Protein AF-A0A7S2C916-F1 (afdb_monomer_lite)

Structure (mmCIF, N/CA/C/O backbone):
data_AF-A0A7S2C916-F1
#
_entry.id   AF-A0A7S2C916-F1
#
loop_
_atom_site.group_PDB
_atom_site.id
_atom_site.type_symbol
_atom_site.label_atom_id
_atom_site.label_alt_id
_atom_site.label_comp_id
_atom_site.label_asym_id
_atom_site.label_entity_id
_atom_site.label_seq_id
_atom_site.pdbx_PDB_ins_code
_atom_site.Cartn_x
_atom_site.Cartn_y
_atom_site.Cartn_z
_atom_site.occupancy
_atom_site.B_iso_or_equiv
_atom_site.auth_seq_id
_atom_site.auth_comp_id
_atom_site.auth_asym_id
_atom_site.auth_atom_id
_atom_site.pdbx_PDB_model_num
ATOM 1 N N . GLY A 1 1 ? -10.818 -15.490 -14.902 1.00 60.31 1 GLY A N 1
ATOM 2 C CA . GLY A 1 1 ? -9.455 -15.082 -14.536 1.00 60.31 1 GLY A CA 1
ATOM 3 C C . GLY A 1 1 ? -8.472 -16.083 -15.086 1.00 60.31 1 GLY A C 1
ATOM 4 O O . GLY A 1 1 ? -8.081 -16.978 -14.358 1.00 60.31 1 GLY A O 1
ATOM 5 N N . ASN A 1 2 ? -8.116 -15.958 -16.362 1.00 69.56 2 ASN A N 1
ATOM 6 C CA . ASN A 1 2 ? -6.946 -16.644 -16.906 1.00 69.56 2 ASN A CA 1
ATOM 7 C C . ASN A 1 2 ? -5.792 -15.637 -16.820 1.00 69.56 2 ASN A C 1
ATOM 9 O O . ASN A 1 2 ? -6.047 -14.460 -17.064 1.00 69.56 2 ASN A O 1
ATOM 13 N N . TYR A 1 3 ? -4.573 -16.087 -16.507 1.00 83.81 3 TYR A N 1
ATOM 14 C CA . TYR A 1 3 ? -3.371 -15.237 -16.474 1.00 83.81 3 TYR A CA 1
ATOM 15 C C . TYR A 1 3 ? -3.239 -14.302 -15.252 1.00 83.81 3 TYR A C 1
ATOM 17 O O . TYR A 1 3 ? -2.886 -13.135 -15.386 1.00 83.81 3 TYR A O 1
ATOM 25 N N . TYR A 1 4 ? -3.531 -14.807 -14.047 1.00 90.06 4 TYR A N 1
ATOM 26 C CA . TYR A 1 4 ? -3.134 -14.100 -12.823 1.00 90.06 4 TYR A CA 1
ATOM 27 C C . TYR A 1 4 ? -1.605 -14.035 -12.727 1.00 90.06 4 TYR A C 1
ATOM 29 O O . TYR A 1 4 ? -0.924 -15.019 -13.024 1.00 90.06 4 TYR A O 1
ATOM 37 N N . CYS A 1 5 ? -1.103 -12.882 -12.311 1.00 92.62 5 CYS A N 1
ATOM 38 C CA . CYS A 1 5 ? 0.299 -12.612 -12.054 1.00 92.62 5 CYS A CA 1
ATOM 39 C C . CYS A 1 5 ? 0.392 -11.720 -10.813 1.00 92.62 5 CYS A C 1
ATOM 41 O O . CYS A 1 5 ? -0.544 -10.973 -10.518 1.00 92.62 5 CYS A O 1
ATOM 43 N N . ASP A 1 6 ? 1.517 -11.796 -10.114 1.00 94.81 6 ASP A N 1
ATOM 44 C CA . ASP A 1 6 ? 1.854 -10.914 -8.998 1.00 94.81 6 ASP A CA 1
ATOM 45 C C . ASP A 1 6 ? 3.382 -10.795 -8.860 1.00 94.81 6 ASP A C 1
ATOM 47 O O . ASP A 1 6 ? 4.148 -11.417 -9.614 1.00 94.81 6 ASP A O 1
ATOM 51 N N . ALA A 1 7 ? 3.855 -10.012 -7.892 1.00 96.31 7 ALA A N 1
ATOM 52 C CA . ALA A 1 7 ? 5.279 -9.837 -7.639 1.00 96.31 7 ALA A CA 1
ATOM 53 C C . ALA A 1 7 ? 5.885 -10.928 -6.749 1.00 96.31 7 ALA A C 1
ATOM 55 O O . ALA A 1 7 ? 7.050 -10.818 -6.353 1.00 96.31 7 ALA A O 1
ATOM 56 N N . ASN A 1 8 ? 5.145 -12.007 -6.475 1.00 93.31 8 ASN A N 1
ATOM 57 C CA . ASN A 1 8 ? 5.599 -13.223 -5.801 1.00 93.31 8 ASN A CA 1
ATOM 58 C C . ASN A 1 8 ? 5.626 -14.461 -6.717 1.00 93.31 8 ASN A C 1
ATOM 60 O O . ASN A 1 8 ? 6.187 -15.497 -6.326 1.00 93.31 8 ASN A O 1
ATOM 64 N N . ARG A 1 9 ? 5.139 -14.313 -7.956 1.00 92.25 9 ARG A N 1
ATOM 65 C CA . ARG A 1 9 ? 4.939 -15.342 -8.978 1.00 92.25 9 ARG A CA 1
ATOM 66 C C . ARG A 1 9 ? 3.892 -16.388 -8.597 1.00 92.25 9 ARG A C 1
ATOM 68 O O . ARG A 1 9 ? 4.007 -17.554 -9.003 1.00 92.25 9 ARG A O 1
ATOM 75 N N . VAL A 1 10 ? 2.888 -16.029 -7.800 1.00 87.44 10 VAL A N 1
ATOM 76 C CA . VAL A 1 10 ? 1.766 -16.939 -7.549 1.00 87.44 10 VAL A CA 1
ATOM 77 C C . VAL A 1 10 ? 0.984 -17.091 -8.856 1.00 87.44 10 VAL A C 1
ATOM 79 O O . VAL A 1 10 ? 0.721 -16.133 -9.570 1.00 87.44 10 VAL A O 1
ATOM 82 N N . GLY A 1 11 ? 0.682 -18.332 -9.238 1.00 83.44 11 GLY A N 1
ATOM 83 C CA . GLY A 1 11 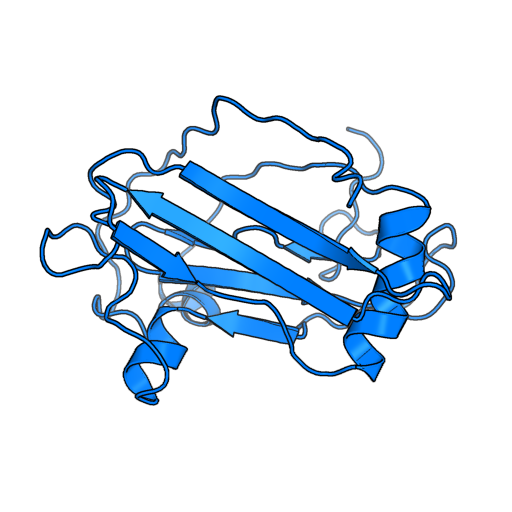? 0.072 -18.627 -10.541 1.00 83.44 11 GLY A CA 1
ATOM 84 C C . GLY A 1 11 ? 1.058 -18.756 -11.712 1.00 83.44 11 GLY A C 1
ATOM 85 O O . GLY A 1 11 ? 0.641 -19.175 -12.787 1.00 83.44 11 GLY A O 1
ATOM 86 N N . GLY A 1 12 ? 2.358 -18.511 -11.497 1.00 87.62 12 GLY A N 1
ATOM 87 C CA . GLY A 1 12 ? 3.432 -18.821 -12.454 1.00 87.62 12 GLY A CA 1
ATOM 88 C C . GLY A 1 12 ? 3.967 -17.635 -13.261 1.00 87.62 12 GLY A C 1
ATOM 89 O O . GLY A 1 12 ? 5.069 -17.743 -13.811 1.00 87.62 12 GLY A O 1
ATOM 90 N N . GLU A 1 13 ? 3.265 -16.504 -13.242 1.00 90.88 13 GLU A N 1
ATOM 91 C CA . GLU A 1 13 ? 3.579 -15.295 -14.007 1.00 90.88 13 GLU A CA 1
ATOM 92 C C . GLU A 1 13 ? 3.981 -14.138 -13.083 1.00 90.88 13 GLU A C 1
ATOM 94 O O . GLU A 1 13 ? 3.450 -13.992 -11.983 1.00 90.88 13 GLU A O 1
ATOM 99 N N . TRP A 1 14 ? 4.921 -13.313 -13.540 1.00 93.31 14 TRP A N 1
ATOM 100 C CA . TRP A 1 14 ? 5.365 -12.109 -12.841 1.00 93.31 14 TRP A CA 1
ATOM 101 C C . TRP A 1 14 ? 4.709 -10.866 -13.428 1.00 93.31 14 TRP A C 1
ATOM 103 O O . TRP A 1 14 ? 4.649 -10.722 -14.651 1.00 93.31 14 TRP A O 1
ATOM 113 N N . CYS A 1 15 ? 4.325 -9.922 -12.576 1.00 94.56 15 CYS A N 1
ATOM 114 C CA . CYS A 1 15 ? 3.994 -8.569 -13.007 1.00 94.56 15 CYS A CA 1
ATOM 115 C C . CYS A 1 15 ? 4.138 -7.559 -11.871 1.00 94.56 15 CYS A C 1
ATOM 117 O O . CYS A 1 15 ? 4.265 -7.928 -10.704 1.00 94.56 15 CYS A O 1
ATOM 119 N N . TYR A 1 16 ? 4.152 -6.277 -12.243 1.00 96.75 16 TYR A N 1
ATOM 120 C CA . TYR A 1 16 ? 4.111 -5.177 -11.286 1.00 96.75 16 TYR A CA 1
ATOM 121 C C . TYR A 1 16 ? 2.865 -5.299 -10.411 1.00 96.75 16 TYR A C 1
ATOM 123 O O . TYR A 1 16 ? 1.773 -5.562 -10.913 1.00 96.75 16 TYR A O 1
ATOM 131 N N . GLU A 1 17 ? 3.022 -5.051 -9.117 1.00 97.25 17 GLU A N 1
ATOM 132 C CA . GLU A 1 17 ? 1.955 -5.218 -8.136 1.00 97.25 17 GLU A CA 1
ATOM 133 C C . GLU A 1 17 ? 1.887 -3.995 -7.221 1.00 97.25 17 GLU A C 1
ATOM 135 O O . GLU A 1 17 ? 2.897 -3.407 -6.824 1.00 97.25 17 GLU A O 1
ATOM 140 N N . MET A 1 18 ? 0.660 -3.566 -6.945 1.00 97.81 18 MET A N 1
ATOM 141 C CA . MET A 1 18 ? 0.373 -2.481 -6.024 1.00 97.81 18 MET A CA 1
ATOM 142 C C . MET A 1 18 ? -0.628 -2.994 -5.004 1.00 97.81 18 MET A C 1
ATOM 144 O O . MET A 1 18 ? -1.831 -3.052 -5.261 1.00 97.81 18 MET A O 1
ATOM 148 N N . ASP A 1 19 ? -0.116 -3.300 -3.826 1.00 97.88 19 ASP A N 1
ATOM 149 C CA . ASP A 1 19 ? -0.906 -3.739 -2.699 1.00 97.88 19 ASP A CA 1
ATOM 150 C C . ASP A 1 19 ? -1.500 -2.529 -2.002 1.00 97.88 19 ASP A C 1
ATOM 152 O O . ASP A 1 19 ? -0.914 -1.910 -1.106 1.00 97.88 19 ASP A O 1
ATOM 156 N N . SER A 1 20 ? -2.689 -2.144 -2.466 1.00 95.81 20 SER A N 1
ATOM 157 C CA . SER A 1 20 ? -3.412 -1.007 -1.909 1.00 95.81 20 SER A CA 1
ATOM 158 C C . SER A 1 20 ? -3.786 -1.219 -0.445 1.00 95.81 20 SER A C 1
ATOM 160 O O . SER A 1 20 ? -3.817 -0.248 0.305 1.00 95.81 20 SER A O 1
ATOM 162 N N . PHE A 1 21 ? -4.076 -2.458 -0.044 1.00 96.50 21 PHE A N 1
ATOM 163 C CA . PHE A 1 21 ? -4.385 -2.834 1.332 1.00 96.50 21 PHE A CA 1
ATOM 164 C C . PHE A 1 21 ? -4.062 -4.316 1.555 1.00 96.50 21 PHE A C 1
ATOM 166 O O . PHE A 1 21 ? -4.780 -5.189 1.072 1.00 96.50 21 PHE A O 1
ATOM 173 N N . GLU A 1 22 ? -3.032 -4.586 2.350 1.00 96.19 22 GLU A N 1
ATOM 174 C CA . GLU A 1 22 ? -2.790 -5.886 2.977 1.00 96.19 22 GLU A CA 1
ATOM 175 C C . GLU A 1 22 ? -3.023 -5.726 4.473 1.00 96.19 22 GLU A C 1
ATOM 177 O O . GLU A 1 22 ? -2.435 -4.848 5.103 1.00 96.19 22 GLU A O 1
ATOM 182 N N . GLY A 1 23 ? -3.899 -6.517 5.081 1.00 94.00 23 GLY A N 1
ATOM 183 C CA . GLY A 1 23 ? -4.211 -6.279 6.482 1.00 94.00 23 GLY A CA 1
ATOM 184 C C . GLY A 1 23 ? -5.190 -7.254 7.094 1.00 94.00 23 GLY A C 1
ATOM 185 O O . GLY A 1 23 ? -5.801 -8.082 6.423 1.00 94.00 23 GLY A O 1
ATOM 186 N N . ASN A 1 24 ? -5.343 -7.096 8.400 1.00 92.75 24 ASN A N 1
ATOM 187 C CA . ASN A 1 24 ? -6.327 -7.775 9.227 1.00 92.75 24 ASN A CA 1
ATOM 188 C C . ASN A 1 24 ? -6.887 -6.774 10.254 1.00 92.75 24 ASN A C 1
ATOM 190 O O . ASN A 1 24 ? -6.678 -5.564 10.145 1.00 92.75 24 ASN A O 1
ATOM 194 N N . GLU A 1 25 ? -7.602 -7.250 11.271 1.00 92.00 25 GLU A N 1
ATOM 195 C CA . GLU A 1 25 ? -8.189 -6.372 12.290 1.00 92.00 25 GLU A CA 1
ATOM 196 C C . GLU A 1 25 ? -7.152 -5.575 13.110 1.00 92.00 25 GLU A C 1
ATOM 198 O O . GLU A 1 25 ? -7.529 -4.621 13.791 1.00 92.00 25 GLU A O 1
ATOM 203 N N . HIS A 1 26 ? -5.863 -5.921 13.052 1.00 92.88 26 HIS A N 1
ATOM 204 C CA . HIS A 1 26 ? -4.799 -5.353 13.888 1.00 92.88 26 HIS A CA 1
ATOM 205 C C . HIS A 1 26 ? -3.751 -4.532 13.130 1.00 92.88 26 HIS A C 1
ATOM 207 O O . HIS A 1 26 ? -2.948 -3.838 13.762 1.00 92.88 26 HIS A O 1
ATOM 213 N N . VAL A 1 27 ? -3.714 -4.614 11.802 1.00 94.00 27 VAL A N 1
ATOM 214 C CA . VAL A 1 27 ? -2.696 -3.942 10.992 1.00 94.00 27 VAL A CA 1
ATOM 215 C C . VAL A 1 27 ? -3.203 -3.695 9.579 1.00 94.00 27 VAL A C 1
ATOM 217 O O . VAL A 1 27 ? -3.987 -4.475 9.042 1.00 94.00 27 VAL A O 1
ATOM 220 N N . MET A 1 28 ? -2.716 -2.618 8.971 1.00 95.69 28 MET A N 1
ATOM 221 C CA . MET A 1 28 ? -2.736 -2.455 7.525 1.00 95.69 28 MET A CA 1
ATOM 222 C C . MET A 1 28 ? -1.319 -2.181 7.026 1.00 95.69 28 MET A C 1
ATOM 224 O O . MET A 1 28 ? -0.515 -1.517 7.693 1.00 95.69 28 MET A O 1
ATOM 228 N N . GLN A 1 29 ? -1.045 -2.645 5.825 1.00 97.38 29 GLN A N 1
ATOM 229 C CA . GLN A 1 29 ? 0.170 -2.425 5.082 1.00 97.38 29 GLN A CA 1
ATOM 230 C C . GLN A 1 29 ? -0.192 -2.002 3.661 1.00 97.38 29 GLN A C 1
ATOM 232 O O . GLN A 1 29 ? -1.211 -2.410 3.102 1.00 97.38 29 GLN A O 1
ATOM 237 N N . VAL A 1 30 ? 0.635 -1.118 3.119 1.00 97.81 30 VAL A N 1
ATOM 238 C CA . VAL A 1 30 ? 0.589 -0.703 1.722 1.00 97.81 30 VAL A CA 1
ATOM 239 C C . VAL A 1 30 ? 1.945 -1.034 1.134 1.00 97.81 30 VAL A C 1
ATOM 241 O O . VAL A 1 30 ? 2.955 -0.570 1.677 1.00 97.81 30 VAL A O 1
ATOM 244 N N . THR A 1 31 ? 1.966 -1.779 0.034 1.00 98.38 31 THR A N 1
ATOM 245 C CA . THR A 1 31 ? 3.207 -2.247 -0.585 1.00 98.38 31 THR A CA 1
ATOM 246 C C . THR A 1 31 ? 3.203 -1.948 -2.075 1.00 98.38 31 THR A C 1
ATOM 248 O O . THR A 1 31 ? 2.223 -2.172 -2.774 1.00 98.38 31 THR A O 1
ATOM 251 N N . ALA A 1 32 ? 4.296 -1.377 -2.573 1.00 98.19 32 ALA A N 1
ATOM 252 C CA . ALA A 1 32 ? 4.533 -1.281 -4.007 1.00 98.19 32 ALA A CA 1
ATOM 253 C C . ALA A 1 32 ? 5.589 -2.312 -4.394 1.00 98.19 32 ALA A C 1
ATOM 255 O O . ALA A 1 32 ? 6.644 -2.357 -3.760 1.00 98.19 32 ALA A O 1
ATOM 256 N N . HIS A 1 33 ? 5.336 -3.072 -5.452 1.00 98.06 33 HIS A N 1
ATOM 257 C CA . HIS A 1 33 ? 6.247 -4.074 -5.979 1.00 98.06 33 HIS A CA 1
ATOM 258 C C . HIS A 1 33 ? 6.595 -3.776 -7.435 1.00 98.06 33 HIS A C 1
ATOM 260 O O . HIS A 1 33 ? 5.759 -3.857 -8.339 1.00 98.06 33 HIS A O 1
ATOM 266 N N . ARG A 1 34 ? 7.867 -3.451 -7.671 1.00 95.75 34 ARG A N 1
ATOM 267 C CA . ARG A 1 34 ? 8.392 -3.225 -9.021 1.00 95.75 34 ARG A CA 1
ATOM 268 C C . ARG A 1 34 ? 8.941 -4.505 -9.640 1.00 95.75 34 ARG A C 1
ATOM 270 O O . ARG A 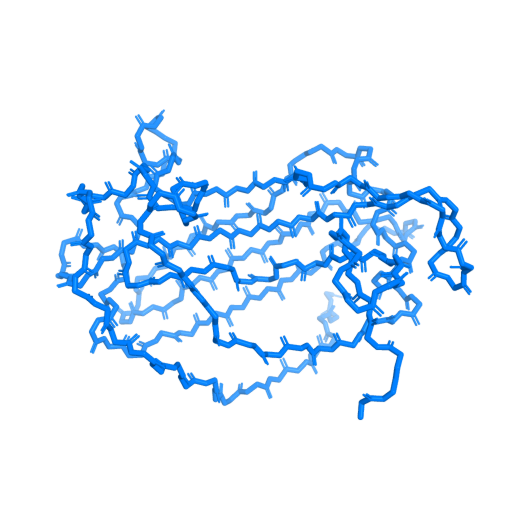1 34 ? 9.417 -5.391 -8.927 1.00 95.75 34 ARG A O 1
ATOM 277 N N . CYS A 1 35 ? 8.990 -4.540 -10.965 1.00 95.94 35 CYS A N 1
ATOM 278 C CA . CYS A 1 35 ? 9.615 -5.619 -11.723 1.00 95.94 35 CYS A CA 1
ATOM 279 C C . CYS A 1 35 ? 10.725 -5.125 -12.653 1.00 95.94 35 CYS A C 1
ATOM 281 O O . CYS A 1 35 ? 10.946 -3.925 -12.813 1.00 95.94 35 CYS A O 1
ATOM 283 N N . GLU A 1 36 ? 11.482 -6.074 -13.197 1.00 90.94 36 GLU A N 1
ATOM 284 C CA . GLU A 1 36 ? 12.442 -5.846 -14.273 1.00 90.94 36 GLU A CA 1
ATOM 285 C C . GLU A 1 36 ? 11.738 -5.972 -15.631 1.00 90.94 36 GLU A C 1
ATOM 287 O O . GLU A 1 36 ? 11.185 -7.030 -15.928 1.00 90.94 36 GLU A O 1
ATOM 292 N N . GLY A 1 37 ? 11.836 -4.936 -16.470 1.00 87.19 37 GLY A N 1
ATOM 293 C CA . GLY A 1 37 ? 11.218 -4.897 -17.802 1.00 87.19 37 GLY A CA 1
ATOM 294 C C . GLY A 1 37 ? 10.103 -3.857 -17.899 1.00 87.19 37 GLY A C 1
ATOM 295 O O . GLY A 1 37 ? 9.889 -3.081 -16.966 1.00 87.19 37 GLY A O 1
ATOM 296 N N . ALA A 1 38 ? 9.428 -3.800 -19.048 1.00 85.50 38 ALA A N 1
ATOM 297 C CA . ALA A 1 38 ? 8.216 -2.996 -19.183 1.00 85.50 38 ALA A CA 1
ATOM 298 C C . ALA A 1 38 ? 6.992 -3.737 -18.589 1.00 85.50 38 ALA A C 1
ATOM 300 O O . ALA A 1 38 ? 6.974 -4.970 -18.565 1.00 85.50 38 ALA A O 1
ATOM 301 N N . PRO A 1 39 ? 5.953 -3.030 -18.098 1.00 83.44 39 PRO A N 1
ATOM 302 C CA . PRO A 1 39 ? 4.794 -3.665 -17.458 1.00 83.44 39 PRO A CA 1
ATOM 303 C C . PRO A 1 39 ? 4.003 -4.637 -18.344 1.00 83.44 39 PRO A C 1
ATOM 305 O O . PRO A 1 39 ? 3.382 -5.557 -17.818 1.00 83.44 39 PRO A O 1
ATOM 308 N N . ASP A 1 40 ? 4.012 -4.429 -19.660 1.00 76.44 40 ASP A N 1
ATOM 309 C CA . ASP A 1 40 ? 3.318 -5.239 -20.667 1.00 76.44 40 ASP A CA 1
ATOM 310 C C . ASP A 1 40 ? 4.173 -6.391 -21.227 1.00 76.44 40 ASP A C 1
ATOM 312 O O . ASP A 1 40 ? 3.698 -7.189 -22.040 1.00 76.44 40 ASP A O 1
ATOM 316 N N . GLU A 1 41 ? 5.420 -6.516 -20.774 1.00 77.88 41 GLU A N 1
ATOM 317 C CA . GLU A 1 41 ? 6.316 -7.610 -21.126 1.00 77.88 41 GLU A CA 1
ATOM 318 C C . GLU A 1 41 ? 6.215 -8.765 -20.120 1.00 77.88 41 GLU A C 1
ATOM 320 O O . GLU A 1 41 ? 5.793 -8.614 -18.970 1.00 77.88 41 GLU A O 1
ATOM 325 N N . HIS A 1 42 ? 6.654 -9.956 -20.539 1.00 79.06 42 HIS A N 1
ATOM 326 C CA . HIS A 1 42 ? 6.854 -11.057 -19.602 1.00 79.06 42 HIS A CA 1
ATOM 327 C C . HIS A 1 42 ? 8.032 -10.717 -18.681 1.00 79.06 42 HIS A C 1
ATOM 329 O O . HIS A 1 42 ? 9.199 -10.909 -19.032 1.00 79.06 42 HIS A O 1
ATOM 335 N N . ASN A 1 43 ? 7.708 -10.190 -17.501 1.00 80.31 43 ASN A N 1
ATOM 336 C CA . ASN A 1 43 ? 8.687 -9.867 -16.477 1.00 80.31 43 ASN A CA 1
ATOM 337 C C . ASN A 1 43 ? 9.409 -11.151 -16.052 1.00 80.31 43 ASN A C 1
ATOM 339 O O . ASN A 1 43 ? 8.791 -12.180 -15.785 1.00 80.31 43 ASN A O 1
ATOM 343 N N . VAL A 1 44 ? 10.736 -11.104 -15.962 1.00 84.12 44 VAL A N 1
ATOM 344 C CA . VAL A 1 44 ? 11.531 -12.274 -15.543 1.00 84.12 44 VAL A CA 1
ATOM 345 C C . VAL A 1 44 ? 11.766 -12.304 -14.033 1.00 84.12 44 VAL A C 1
ATOM 347 O O . VAL A 1 44 ? 12.102 -13.354 -13.474 1.00 84.12 44 VAL A O 1
ATOM 350 N N . ARG A 1 45 ? 11.582 -11.157 -13.364 1.00 91.56 45 ARG A N 1
ATOM 351 C CA . ARG A 1 45 ? 11.819 -10.981 -11.933 1.00 91.56 45 ARG A CA 1
ATOM 352 C C . ARG A 1 45 ? 11.101 -9.751 -11.381 1.00 91.56 45 ARG A C 1
ATOM 354 O O . ARG A 1 45 ? 11.106 -8.695 -12.007 1.00 91.56 45 ARG A O 1
ATOM 361 N N . CYS A 1 46 ? 10.591 -9.881 -10.159 1.00 96.38 46 CYS A N 1
ATOM 362 C CA . CYS A 1 46 ? 10.038 -8.781 -9.376 1.00 96.38 46 CYS A CA 1
ATOM 363 C C . CYS A 1 46 ? 10.680 -8.676 -7.991 1.00 96.38 46 CYS A C 1
ATOM 365 O O . CYS A 1 46 ? 11.310 -9.617 -7.491 1.00 96.38 46 CYS A O 1
ATOM 367 N N . ASP A 1 47 ? 10.535 -7.505 -7.378 1.00 97.06 47 ASP A N 1
ATOM 368 C CA . ASP A 1 47 ? 10.875 -7.276 -5.983 1.00 97.06 47 ASP A CA 1
ATOM 369 C C . ASP A 1 47 ? 9.792 -7.862 -5.072 1.00 97.06 47 ASP A C 1
ATOM 371 O O . ASP A 1 47 ? 8.784 -7.224 -4.787 1.00 97.06 47 ASP A O 1
ATOM 375 N N . LYS A 1 48 ? 10.037 -9.083 -4.595 1.00 95.81 48 LYS A N 1
ATOM 376 C CA . LYS A 1 48 ? 9.122 -9.815 -3.710 1.00 95.81 48 LYS A CA 1
ATOM 377 C C . LYS A 1 48 ? 8.851 -9.132 -2.376 1.00 95.81 48 LYS A C 1
ATOM 379 O O . LYS A 1 48 ? 7.779 -9.308 -1.818 1.00 95.81 48 LYS A O 1
ATOM 384 N N . ALA A 1 49 ? 9.848 -8.444 -1.819 1.00 95.81 49 ALA A N 1
ATOM 385 C CA . ALA A 1 49 ? 9.691 -7.803 -0.516 1.00 95.81 49 ALA A CA 1
ATOM 386 C C . ALA A 1 49 ? 8.862 -6.523 -0.643 1.00 95.81 49 ALA A C 1
ATOM 388 O O . ALA A 1 49 ? 8.115 -6.177 0.269 1.00 95.81 49 ALA A O 1
ATOM 389 N N . GLY A 1 50 ? 9.011 -5.846 -1.783 1.00 97.44 50 GLY A N 1
ATOM 390 C CA . GLY A 1 50 ? 8.337 -4.597 -2.064 1.00 97.44 50 GLY A CA 1
ATOM 391 C C . GLY A 1 50 ? 8.836 -3.449 -1.190 1.00 97.44 50 GLY A C 1
ATOM 392 O O . GLY A 1 50 ? 9.614 -3.599 -0.243 1.00 97.44 50 GLY A O 1
ATOM 393 N N . ALA A 1 51 ? 8.360 -2.254 -1.514 1.00 97.88 51 ALA A N 1
ATOM 394 C CA . ALA A 1 51 ? 8.568 -1.062 -0.714 1.00 97.88 51 ALA A CA 1
ATOM 395 C C . ALA A 1 51 ? 7.311 -0.784 0.122 1.00 97.88 51 ALA A C 1
ATOM 397 O O . ALA A 1 51 ? 6.399 -0.074 -0.313 1.00 97.88 51 ALA A O 1
ATOM 398 N N . PHE A 1 52 ? 7.265 -1.376 1.317 1.00 97.00 52 PHE A N 1
ATOM 399 C CA . PHE A 1 52 ? 6.091 -1.355 2.185 1.00 97.00 52 PHE A CA 1
ATOM 400 C C . PHE A 1 52 ? 6.092 -0.210 3.207 1.00 97.00 52 PHE A C 1
ATOM 402 O O . PHE A 1 52 ? 7.132 0.311 3.620 1.00 97.00 52 PHE A O 1
ATOM 409 N N . ARG A 1 53 ? 4.893 0.136 3.681 1.00 97.31 53 ARG A N 1
ATOM 410 C CA . ARG A 1 53 ? 4.662 0.887 4.922 1.00 97.31 53 ARG A CA 1
ATOM 411 C C . ARG A 1 53 ? 3.617 0.153 5.749 1.00 97.31 53 ARG A C 1
ATOM 413 O O . ARG A 1 53 ? 2.515 -0.092 5.273 1.00 97.31 53 ARG A O 1
ATOM 420 N N . ASN A 1 54 ? 3.974 -0.188 6.984 1.00 97.19 54 ASN A N 1
ATOM 421 C CA . ASN A 1 54 ? 3.159 -1.000 7.884 1.00 97.19 54 ASN A CA 1
ATOM 422 C C . ASN A 1 54 ? 2.687 -0.159 9.075 1.00 97.19 54 ASN A C 1
ATOM 424 O O . ASN A 1 54 ? 3.500 0.420 9.798 1.00 97.19 54 ASN A O 1
ATOM 428 N N . SER A 1 55 ? 1.377 -0.093 9.304 1.00 96.69 55 SER A N 1
ATOM 429 C CA . SER A 1 55 ? 0.790 0.820 10.286 1.00 96.69 55 SER A CA 1
ATOM 430 C C . SER A 1 55 ? 1.238 0.550 11.724 1.00 96.69 55 SER A C 1
ATOM 432 O O . SER A 1 55 ? 1.362 1.480 12.521 1.00 96.69 55 SER A O 1
ATOM 434 N N . ALA A 1 56 ? 1.468 -0.719 12.067 1.00 95.31 56 ALA A N 1
ATOM 435 C CA . ALA A 1 56 ? 1.911 -1.100 13.399 1.00 95.31 56 ALA A CA 1
ATOM 436 C C . ALA A 1 56 ? 3.395 -0.773 13.603 1.00 95.31 56 ALA A C 1
ATOM 438 O O . ALA A 1 56 ? 3.768 -0.214 14.636 1.00 95.31 56 ALA A O 1
ATOM 439 N N . LEU A 1 57 ? 4.228 -1.022 12.588 1.00 95.81 57 LEU A N 1
ATOM 440 C CA . LEU A 1 57 ? 5.640 -0.644 12.616 1.00 95.81 57 LEU A CA 1
ATOM 441 C C . LEU A 1 57 ? 5.825 0.877 12.728 1.00 95.81 57 LEU A C 1
ATOM 443 O O . LEU A 1 57 ? 6.627 1.334 13.540 1.00 95.81 57 LEU A O 1
ATOM 447 N N . GLU A 1 58 ? 5.059 1.676 11.978 1.00 96.38 58 GLU A N 1
ATOM 448 C CA . GLU A 1 58 ? 5.114 3.144 12.077 1.00 96.38 58 GLU A CA 1
ATOM 449 C C . GLU A 1 58 ? 4.789 3.638 13.493 1.00 96.38 58 GLU A C 1
ATOM 451 O O . GLU A 1 58 ? 5.446 4.552 13.997 1.00 96.38 58 GLU A O 1
ATOM 456 N N . HIS A 1 59 ? 3.822 3.010 14.167 1.00 95.25 59 HIS A N 1
ATOM 457 C CA . HIS A 1 59 ? 3.524 3.314 15.562 1.00 95.25 59 HIS A CA 1
ATOM 458 C C . HIS A 1 59 ? 4.677 2.943 16.502 1.00 95.25 59 HIS A C 1
ATOM 460 O O . HIS A 1 59 ? 5.094 3.773 17.310 1.00 95.25 59 HIS A O 1
ATOM 466 N N . LEU A 1 60 ? 5.220 1.726 16.379 1.00 94.50 60 LEU A N 1
ATOM 467 C CA . LEU A 1 60 ? 6.345 1.266 17.203 1.00 94.50 60 LEU A CA 1
ATOM 468 C C . LEU A 1 60 ? 7.583 2.160 17.053 1.00 94.50 60 LEU A C 1
ATOM 470 O O . LEU A 1 60 ? 8.322 2.357 18.015 1.00 94.50 60 LEU A O 1
ATOM 474 N N . LEU A 1 61 ? 7.796 2.721 15.861 1.00 95.69 61 LEU A N 1
ATOM 475 C CA . LEU A 1 61 ? 8.882 3.657 15.574 1.00 95.69 61 LEU A CA 1
ATOM 476 C C . LEU A 1 61 ? 8.580 5.103 16.009 1.00 95.69 61 LEU A C 1
ATOM 478 O O . LEU A 1 61 ? 9.408 5.985 15.778 1.00 95.69 61 LEU A O 1
ATOM 482 N N . GLY A 1 62 ? 7.412 5.374 16.603 1.00 95.62 62 GLY A N 1
ATOM 483 C CA . GLY A 1 62 ? 6.993 6.715 17.021 1.00 95.62 62 GLY A CA 1
ATOM 484 C C . GLY A 1 62 ? 6.683 7.668 15.861 1.00 95.62 62 GLY A C 1
ATOM 485 O O . GLY A 1 62 ? 6.691 8.883 16.046 1.00 95.62 62 GLY A O 1
ATOM 486 N N . ARG A 1 63 ? 6.435 7.135 14.659 1.00 94.62 63 ARG A N 1
ATOM 487 C CA . ARG A 1 63 ? 6.177 7.896 13.421 1.00 94.62 63 ARG A CA 1
ATOM 488 C C . ARG A 1 63 ? 4.692 8.024 13.096 1.00 94.62 63 ARG A C 1
ATOM 490 O O . ARG A 1 63 ? 4.321 8.783 12.205 1.00 94.62 63 ARG A O 1
ATOM 497 N N . GLY A 1 64 ? 3.845 7.299 13.821 1.00 92.50 64 GLY A N 1
ATOM 498 C CA . GLY A 1 64 ? 2.407 7.289 13.609 1.00 92.50 64 GLY A CA 1
ATOM 499 C C . GLY A 1 64 ? 1.608 6.988 14.877 1.00 92.50 64 GLY A C 1
ATOM 500 O O . GLY A 1 64 ? 2.150 6.537 15.892 1.00 92.50 64 GLY A O 1
ATOM 501 N N . PRO A 1 65 ? 0.292 7.244 14.839 1.00 94.62 65 PRO A N 1
ATOM 502 C CA . PRO A 1 65 ? -0.599 6.893 15.932 1.00 94.62 65 PRO A CA 1
ATOM 503 C C . PRO A 1 65 ? -0.789 5.375 16.008 1.00 94.62 65 PRO A C 1
ATOM 505 O O . PRO A 1 65 ? -0.462 4.639 15.077 1.00 94.62 65 PRO A O 1
ATOM 508 N N . LYS A 1 66 ? -1.403 4.911 17.097 1.00 94.44 66 LYS A N 1
ATOM 509 C CA . LYS A 1 66 ? -1.964 3.563 17.166 1.00 94.44 66 LYS A CA 1
ATOM 510 C C . LYS A 1 66 ? -3.090 3.455 16.121 1.00 94.44 66 LYS A C 1
ATOM 512 O O . LYS A 1 66 ? -4.168 4.023 16.284 1.00 94.44 66 LYS A O 1
ATOM 517 N N . ALA A 1 67 ? -2.776 2.826 14.992 1.00 95.31 67 ALA A N 1
ATOM 518 C CA . ALA A 1 67 ? -3.501 3.028 13.744 1.00 95.31 67 ALA A CA 1
ATOM 519 C C . ALA A 1 67 ? -4.823 2.241 13.657 1.00 95.31 67 ALA A C 1
ATOM 521 O O . ALA A 1 67 ? -5.888 2.860 13.646 1.00 95.31 67 ALA A O 1
ATOM 522 N N . LEU A 1 68 ? -4.757 0.905 13.628 1.00 93.44 68 LEU A N 1
ATOM 523 C CA . LEU A 1 68 ? -5.906 -0.002 13.521 1.00 93.44 68 LEU A CA 1
ATOM 524 C C . LEU A 1 68 ? -5.855 -1.057 14.630 1.00 93.44 68 LEU A C 1
ATOM 526 O O . LEU A 1 68 ? -4.784 -1.582 14.930 1.00 93.44 68 LEU A O 1
ATOM 530 N N . CYS A 1 69 ? -7.001 -1.349 15.241 1.00 92.56 69 CYS A N 1
ATOM 531 C CA . CYS A 1 69 ? -7.209 -2.477 16.153 1.00 92.56 69 CYS A CA 1
ATOM 532 C C . CYS A 1 69 ? -8.710 -2.649 16.439 1.00 92.56 69 CYS A C 1
ATOM 534 O O . CYS A 1 69 ? -9.474 -1.699 16.239 1.00 92.56 69 CYS A O 1
ATOM 536 N N . PRO A 1 70 ? -9.153 -3.800 16.983 1.00 92.38 70 PRO A N 1
ATOM 537 C CA . PRO A 1 70 ? -10.548 -4.006 17.374 1.00 92.38 70 PRO A CA 1
ATOM 538 C C . PRO A 1 70 ? -10.879 -3.327 18.720 1.00 92.38 70 PRO A C 1
ATOM 540 O O . PRO A 1 70 ? -11.434 -3.937 19.636 1.00 92.38 70 PRO A O 1
ATOM 543 N N . ALA A 1 71 ? -10.504 -2.054 18.865 1.00 91.88 71 ALA A N 1
ATOM 544 C CA . ALA A 1 71 ? -10.743 -1.227 20.042 1.00 91.88 71 ALA A CA 1
ATOM 545 C C . ALA A 1 71 ? -10.948 0.246 19.651 1.00 91.88 71 ALA A C 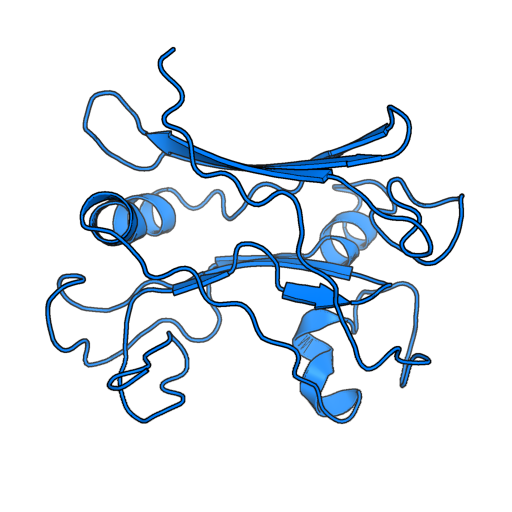1
ATOM 547 O O . ALA A 1 71 ? -10.601 0.685 18.556 1.00 91.88 71 ALA A O 1
ATOM 548 N N . ASP A 1 72 ? -11.540 1.024 20.556 1.00 94.12 72 ASP A N 1
ATOM 549 C CA . ASP A 1 72 ? -11.842 2.443 20.345 1.00 94.12 72 ASP A CA 1
ATOM 550 C C . ASP A 1 72 ? -10.632 3.373 20.548 1.00 94.12 72 ASP A C 1
ATOM 552 O O . ASP A 1 72 ? -10.658 4.512 20.070 1.00 94.12 72 ASP A O 1
ATOM 556 N N . ASP A 1 73 ? -9.562 2.875 21.173 1.00 92.69 73 ASP A N 1
ATOM 557 C CA . ASP A 1 73 ? -8.292 3.577 21.396 1.00 92.69 73 ASP A CA 1
ATOM 558 C C . ASP A 1 73 ? -7.366 3.617 20.159 1.00 92.69 73 ASP A C 1
ATOM 560 O O . ASP A 1 73 ? -6.334 4.291 20.177 1.00 92.69 73 ASP A O 1
ATOM 564 N N . CYS A 1 74 ? -7.747 2.943 19.070 1.00 95.44 74 CYS A N 1
ATOM 565 C CA . CYS A 1 74 ? -7.146 3.099 17.747 1.00 95.44 74 CYS A CA 1
ATOM 566 C C . CYS A 1 74 ? -7.804 4.225 16.947 1.00 95.44 74 CYS A C 1
ATOM 568 O O . CYS A 1 74 ? -8.990 4.519 17.115 1.00 95.44 74 CYS A O 1
ATOM 570 N N . VAL A 1 75 ? -7.061 4.823 16.005 1.00 97.06 75 VAL A N 1
ATOM 571 C CA . VAL A 1 75 ? -7.633 5.783 15.040 1.00 97.06 75 VAL A CA 1
ATOM 572 C C . VAL A 1 75 ? -8.780 5.139 14.251 1.00 97.06 75 VAL A C 1
ATOM 574 O O . VAL A 1 75 ? -9.810 5.779 14.026 1.00 97.06 75 VAL A O 1
ATOM 577 N N . VAL A 1 76 ? -8.626 3.862 13.895 1.00 97.62 76 VAL A N 1
ATOM 578 C CA . VAL A 1 76 ? -9.643 3.032 13.245 1.00 97.62 76 VAL A CA 1
ATOM 579 C C . VAL A 1 76 ? -9.962 1.828 14.139 1.00 97.62 76 VAL A C 1
ATOM 581 O O . VAL A 1 76 ? -9.101 0.991 14.398 1.00 97.62 76 VAL A O 1
ATOM 584 N N . ASP A 1 77 ? -11.209 1.754 14.599 1.00 96.44 77 ASP A N 1
ATOM 585 C CA . ASP A 1 77 ? -11.795 0.613 15.307 1.00 96.44 77 ASP A CA 1
ATOM 586 C C . ASP A 1 77 ? -12.283 -0.407 14.270 1.00 96.44 77 ASP A C 1
ATOM 588 O O . ASP A 1 77 ? -13.312 -0.194 13.622 1.00 96.44 77 ASP A O 1
ATOM 592 N N . THR A 1 78 ? -11.545 -1.498 14.079 1.00 94.62 78 THR A N 1
ATOM 593 C CA . THR A 1 78 ? -11.788 -2.481 13.005 1.00 94.62 78 THR A CA 1
ATOM 594 C C . THR A 1 78 ? -13.027 -3.348 13.216 1.00 94.62 78 THR A C 1
ATOM 596 O O . THR A 1 78 ? -13.459 -4.029 12.291 1.00 94.62 78 THR A O 1
ATOM 599 N N . ARG A 1 79 ? -13.701 -3.235 14.370 1.00 94.06 79 ARG A N 1
ATOM 600 C CA . ARG A 1 79 ? -15.035 -3.829 14.594 1.00 94.06 79 ARG A CA 1
ATOM 601 C C . ARG A 1 79 ? -16.139 -3.105 13.816 1.00 94.06 79 ARG A C 1
ATOM 603 O O . ARG A 1 79 ? -17.297 -3.522 13.848 1.00 94.06 79 ARG A O 1
ATOM 610 N N . LYS A 1 80 ? -15.816 -1.971 13.186 1.00 95.81 80 LYS A N 1
ATOM 611 C CA . LYS A 1 80 ? -16.738 -1.119 12.432 1.00 95.81 80 LYS A CA 1
ATOM 612 C C . LYS A 1 80 ? -16.183 -0.870 11.027 1.00 95.81 80 LYS A C 1
ATOM 614 O O . LYS A 1 80 ? -14.966 -0.771 10.869 1.00 95.81 80 LYS A O 1
ATOM 619 N N . PRO A 1 81 ? -17.050 -0.668 10.020 1.00 96.69 81 PRO A N 1
ATOM 620 C CA . PRO A 1 81 ? -16.609 -0.266 8.691 1.00 96.69 81 PRO A CA 1
ATOM 621 C C . PRO A 1 81 ? -15.790 1.033 8.718 1.00 96.69 81 PRO A C 1
ATOM 623 O O . PRO A 1 81 ? -15.984 1.901 9.576 1.00 96.69 81 PRO A O 1
ATOM 626 N N . PHE A 1 82 ? -14.891 1.183 7.752 1.00 97.50 82 PHE A N 1
ATOM 627 C CA . PHE A 1 82 ? -14.123 2.401 7.509 1.00 97.50 82 PHE A CA 1
ATOM 628 C C . PHE A 1 82 ? -14.010 2.655 6.004 1.00 97.50 82 PHE A C 1
ATOM 630 O O . PHE A 1 82 ? -14.144 1.739 5.195 1.00 97.50 82 PHE A O 1
ATOM 637 N N . ARG A 1 83 ? -13.771 3.913 5.622 1.00 97.56 83 ARG A N 1
ATOM 638 C CA . ARG A 1 83 ? -13.581 4.315 4.223 1.00 97.56 83 ARG A CA 1
ATOM 639 C C . ARG A 1 83 ? -12.092 4.482 3.958 1.00 97.56 83 ARG A C 1
ATOM 641 O O . ARG A 1 83 ? -11.453 5.279 4.637 1.00 97.56 83 ARG A O 1
ATOM 648 N N . MET A 1 84 ? -11.563 3.786 2.959 1.00 96.50 84 MET A N 1
ATOM 649 C CA . MET A 1 84 ? -10.205 4.003 2.466 1.00 96.50 84 MET A CA 1
ATOM 650 C C . MET A 1 84 ? -10.232 4.739 1.125 1.00 96.50 84 MET A C 1
ATOM 652 O O . MET A 1 84 ? -11.051 4.432 0.260 1.00 96.50 84 MET A O 1
ATOM 656 N N . THR A 1 85 ? -9.322 5.693 0.961 1.00 96.69 85 THR A N 1
ATOM 657 C CA . THR A 1 85 ? -9.040 6.379 -0.302 1.00 96.69 85 THR A CA 1
ATOM 658 C C . THR A 1 85 ? -7.546 6.270 -0.574 1.00 96.69 85 THR A C 1
ATOM 660 O O . THR A 1 85 ? -6.743 6.641 0.285 1.00 96.69 85 THR A O 1
ATOM 663 N N . GLN A 1 86 ? -7.183 5.792 -1.762 1.00 96.62 86 GLN A N 1
ATOM 664 C CA . GLN A 1 86 ? -5.810 5.784 -2.257 1.00 96.62 86 GLN A CA 1
ATOM 665 C C . GLN A 1 86 ? -5.702 6.706 -3.473 1.00 96.62 86 GLN A C 1
ATOM 667 O O . GLN A 1 86 ? -6.530 6.632 -4.381 1.00 96.62 86 GLN A O 1
ATOM 672 N N . SER A 1 87 ? -4.679 7.558 -3.486 1.00 95.94 87 SER A N 1
ATOM 673 C CA . SER A 1 87 ? -4.397 8.491 -4.575 1.00 95.94 87 SER A CA 1
ATOM 674 C C . SER A 1 87 ? -2.976 8.290 -5.091 1.00 95.94 87 SER A C 1
ATOM 676 O O . SER A 1 87 ? -2.013 8.315 -4.322 1.00 95.94 87 SER A O 1
ATOM 678 N N . PHE A 1 88 ? -2.843 8.159 -6.409 1.00 95.69 88 PHE A N 1
ATOM 679 C CA . PHE A 1 88 ? -1.562 8.114 -7.108 1.00 95.69 88 PHE A CA 1
ATOM 680 C C . PHE A 1 88 ? -1.247 9.508 -7.648 1.00 95.69 88 PHE A C 1
ATOM 682 O O . PHE A 1 88 ? -1.827 9.950 -8.639 1.00 95.69 88 PHE A O 1
ATOM 689 N N . VAL A 1 89 ? -0.369 10.233 -6.959 1.00 94.81 89 VAL A N 1
ATOM 690 C CA . VAL A 1 89 ? -0.028 11.610 -7.323 1.00 94.81 89 VAL A CA 1
ATOM 691 C C . VAL A 1 89 ? 1.088 11.587 -8.356 1.00 94.81 89 VAL A C 1
ATOM 693 O O . VAL A 1 89 ? 2.209 11.181 -8.042 1.00 94.81 89 VAL A O 1
ATOM 696 N N . MET A 1 90 ? 0.780 12.058 -9.562 1.00 92.12 90 MET A N 1
ATOM 697 C CA . MET A 1 90 ? 1.742 12.232 -10.650 1.00 92.12 90 MET A CA 1
ATOM 698 C C . MET A 1 90 ? 2.229 13.687 -10.723 1.00 92.12 90 MET A C 1
ATOM 700 O O . MET A 1 90 ? 1.477 14.612 -10.409 1.00 92.12 90 MET A O 1
ATOM 704 N N . ASP A 1 91 ? 3.475 13.905 -11.140 1.00 92.06 91 ASP A N 1
ATOM 705 C CA . ASP A 1 91 ? 3.959 15.228 -11.545 1.00 92.06 91 ASP A CA 1
ATOM 706 C C . ASP A 1 91 ? 3.580 15.566 -13.001 1.00 92.06 91 ASP A C 1
ATOM 708 O O . ASP A 1 91 ? 3.014 14.751 -13.731 1.00 92.06 91 ASP A O 1
ATOM 712 N N . ALA A 1 92 ? 3.907 16.785 -13.446 1.00 90.38 92 ALA A N 1
ATOM 713 C CA . ALA A 1 92 ? 3.633 17.238 -14.814 1.00 90.38 92 ALA A CA 1
ATOM 714 C C . ALA A 1 92 ? 4.398 16.450 -15.898 1.00 90.38 92 ALA A C 1
ATOM 716 O O . ALA A 1 92 ? 4.030 16.510 -17.069 1.00 90.38 92 ALA A O 1
ATOM 717 N N . GLY A 1 93 ? 5.459 15.729 -15.521 1.00 89.81 93 GLY A N 1
ATOM 718 C CA . GLY A 1 93 ? 6.209 14.834 -16.399 1.00 89.81 93 GLY A CA 1
ATOM 719 C C . GLY A 1 93 ? 5.625 13.420 -16.470 1.00 89.81 93 GLY A C 1
ATOM 720 O O . GLY A 1 93 ? 6.176 12.583 -17.179 1.00 89.81 93 GLY A O 1
ATOM 721 N N . GLY A 1 94 ? 4.531 13.143 -15.752 1.00 88.19 94 GLY A N 1
ATOM 722 C CA . GLY A 1 94 ? 3.917 11.819 -15.684 1.00 88.19 94 GLY A CA 1
ATOM 723 C C . GLY A 1 94 ? 4.647 10.844 -14.757 1.00 88.19 94 GLY A C 1
ATOM 724 O O . GLY A 1 94 ? 4.411 9.640 -14.850 1.00 88.19 94 GLY A O 1
ATOM 725 N N . ASN A 1 95 ? 5.524 11.333 -13.872 1.00 92.00 95 ASN A N 1
ATOM 726 C CA . ASN A 1 95 ? 6.181 10.492 -12.875 1.00 92.00 95 ASN A CA 1
ATOM 727 C C . ASN A 1 95 ? 5.318 10.385 -11.622 1.00 92.00 95 ASN A C 1
ATOM 729 O O . ASN A 1 95 ? 4.820 11.392 -11.117 1.00 92.00 95 ASN A O 1
ATOM 733 N N . LEU A 1 96 ? 5.220 9.182 -11.060 1.00 95.62 96 LEU A N 1
ATOM 734 C CA . LEU A 1 96 ? 4.608 8.980 -9.753 1.00 95.62 96 LEU A CA 1
ATOM 735 C C . LEU A 1 96 ? 5.509 9.581 -8.675 1.00 95.62 96 LEU A C 1
ATOM 737 O O . LEU A 1 96 ? 6.659 9.176 -8.516 1.00 95.62 96 LEU A O 1
ATOM 741 N N . VAL A 1 97 ? 4.973 10.535 -7.918 1.00 95.62 97 VAL A N 1
ATOM 742 C CA . VAL A 1 97 ? 5.710 11.219 -6.848 1.00 95.62 97 VAL A CA 1
ATOM 743 C C . VAL A 1 97 ? 5.228 10.849 -5.457 1.00 95.62 97 VAL A C 1
ATOM 745 O O . VAL A 1 97 ? 6.010 10.980 -4.517 1.00 95.62 97 VAL A O 1
ATOM 748 N N . ARG A 1 98 ? 3.973 10.399 -5.300 1.00 96.50 98 ARG A N 1
ATOM 749 C CA . ARG A 1 98 ? 3.433 9.900 -4.024 1.00 96.50 98 ARG A CA 1
ATOM 750 C C . ARG A 1 98 ? 2.316 8.881 -4.239 1.00 96.50 98 ARG A C 1
ATOM 752 O O . ARG A 1 98 ? 1.478 9.053 -5.120 1.00 96.50 98 ARG A O 1
ATOM 759 N N . ILE A 1 99 ? 2.269 7.886 -3.359 1.00 97.44 99 ILE A N 1
ATOM 760 C CA . ILE A 1 99 ? 1.100 7.030 -3.131 1.00 97.44 99 ILE A CA 1
ATOM 761 C C . ILE A 1 99 ? 0.518 7.461 -1.787 1.00 97.44 99 ILE A C 1
ATOM 763 O O . ILE A 1 99 ? 1.106 7.204 -0.735 1.00 97.44 99 ILE A O 1
ATOM 767 N N . GLU A 1 100 ? -0.596 8.178 -1.819 1.00 97.00 100 GLU A N 1
ATOM 768 C CA . GLU A 1 100 ? -1.251 8.684 -0.616 1.00 97.00 100 GLU A CA 1
ATOM 769 C C . GLU A 1 100 ? -2.386 7.750 -0.217 1.00 97.00 100 GLU A C 1
ATOM 771 O O . GLU A 1 100 ? -3.234 7.432 -1.046 1.00 97.00 100 GLU A O 1
ATOM 776 N N . ASN A 1 101 ? -2.433 7.349 1.054 1.00 96.62 101 ASN A N 1
ATOM 777 C CA . ASN A 1 101 ? -3.563 6.590 1.585 1.00 96.62 101 ASN A CA 1
ATOM 778 C C . ASN A 1 101 ? -4.170 7.308 2.773 1.00 96.62 101 ASN A C 1
ATOM 780 O O . ASN A 1 101 ? -3.471 7.729 3.701 1.00 96.62 101 ASN A O 1
ATOM 784 N N . GLN A 1 102 ? -5.493 7.383 2.758 1.00 96.56 102 GLN A N 1
ATOM 785 C CA . GLN A 1 102 ? -6.294 7.920 3.837 1.00 96.56 102 GLN A CA 1
ATOM 786 C C . GLN A 1 102 ? -7.334 6.887 4.256 1.00 96.56 102 GLN A C 1
ATOM 788 O O . GLN A 1 102 ? -8.085 6.394 3.419 1.00 96.56 102 GLN A O 1
ATOM 793 N N . VAL A 1 103 ? -7.419 6.614 5.556 1.00 97.75 103 VAL A N 1
ATOM 794 C CA . VAL A 1 103 ? -8.506 5.832 6.148 1.00 97.75 103 VAL A CA 1
ATOM 795 C C . VAL A 1 103 ? -9.313 6.738 7.069 1.00 97.75 103 VAL A C 1
ATOM 797 O O . VAL A 1 103 ? -8.766 7.356 7.983 1.00 97.75 103 VAL A O 1
ATOM 800 N N . LEU A 1 104 ? -10.612 6.850 6.805 1.00 97.88 104 LEU A N 1
ATOM 801 C CA . LEU A 1 104 ? -11.550 7.696 7.533 1.00 97.88 104 LEU A CA 1
ATOM 802 C C . LEU A 1 104 ? -12.561 6.827 8.285 1.00 97.88 104 LEU A C 1
ATOM 804 O O . LEU A 1 104 ? -13.246 5.989 7.693 1.00 97.88 104 LEU A O 1
ATOM 808 N N . GLN A 1 105 ? -12.703 7.085 9.584 1.00 97.94 105 GLN A N 1
ATOM 809 C CA . GLN A 1 105 ? -13.735 6.473 10.413 1.00 97.94 105 GLN A CA 1
ATOM 810 C C . GLN A 1 105 ? -14.191 7.451 11.500 1.00 97.94 105 GLN A C 1
ATOM 812 O O . GLN A 1 105 ? -13.380 7.938 12.285 1.00 97.94 105 GLN A O 1
ATOM 817 N N . ASN A 1 106 ? -15.496 7.737 11.569 1.00 95.38 106 ASN A N 1
ATOM 818 C CA . ASN A 1 106 ? -16.094 8.615 12.589 1.00 95.38 106 ASN A CA 1
ATOM 819 C C . ASN A 1 106 ? -15.395 9.988 12.713 1.00 95.38 106 ASN A C 1
ATOM 821 O O . ASN A 1 106 ? -15.133 10.465 13.813 1.00 95.38 106 ASN A O 1
ATOM 825 N N . GLY A 1 107 ? -15.022 10.600 11.583 1.00 95.62 107 GLY A N 1
ATOM 826 C CA . GLY A 1 107 ? -14.304 11.883 11.548 1.00 95.62 107 GLY A CA 1
ATOM 827 C C . GLY A 1 107 ? -12.811 11.808 11.899 1.00 95.62 107 GLY A C 1
ATOM 828 O O . GLY A 1 107 ? -12.100 12.798 11.738 1.00 95.62 107 GLY A O 1
ATOM 829 N N . ARG A 1 108 ? -12.302 10.643 12.321 1.00 96.44 108 ARG A N 1
ATOM 830 C CA . ARG A 1 108 ? -10.873 10.406 12.565 1.00 96.44 108 ARG A CA 1
ATOM 831 C C . ARG A 1 108 ? -10.199 9.955 11.276 1.00 96.44 108 ARG A C 1
ATOM 833 O O . ARG A 1 108 ? -10.722 9.097 10.569 1.00 96.44 108 ARG A O 1
ATOM 840 N N . THR A 1 109 ? -9.041 10.537 10.982 1.00 97.12 109 THR A N 1
ATOM 841 C CA . THR A 1 109 ? -8.258 10.231 9.782 1.00 97.12 109 THR A CA 1
ATOM 842 C C . THR A 1 109 ? -6.937 9.577 10.163 1.00 97.12 109 THR A C 1
ATOM 844 O O . THR A 1 109 ? -6.140 10.171 10.886 1.00 97.12 109 THR A O 1
ATOM 847 N N . LEU A 1 110 ? -6.678 8.396 9.608 1.00 97.25 110 LEU A N 1
ATOM 848 C CA . LEU A 1 110 ? -5.360 7.776 9.536 1.00 97.25 110 LEU A CA 1
ATOM 849 C C . LEU A 1 110 ? -4.753 8.061 8.157 1.00 97.25 110 LEU A C 1
ATOM 851 O O . LEU A 1 110 ? -5.435 7.933 7.141 1.00 97.25 110 LEU A O 1
ATOM 855 N N . ARG A 1 111 ? -3.469 8.427 8.117 1.00 97.00 111 ARG A N 1
ATOM 856 C CA . ARG A 1 111 ? -2.690 8.528 6.877 1.00 97.00 111 ARG A CA 1
ATOM 857 C C . ARG A 1 111 ? -1.565 7.507 6.912 1.00 97.00 111 ARG A C 1
ATOM 859 O O . ARG A 1 111 ? -0.780 7.514 7.856 1.00 97.00 111 ARG A O 1
ATOM 866 N N . LEU A 1 112 ? -1.492 6.665 5.887 1.00 96.88 112 LEU A N 1
ATOM 867 C CA . LEU A 1 112 ? -0.421 5.685 5.708 1.00 96.88 112 LEU A CA 1
ATOM 868 C C . LEU A 1 112 ? 0.040 5.720 4.254 1.00 96.88 112 LEU A C 1
ATOM 870 O O . LEU A 1 112 ? -0.336 4.890 3.432 1.00 96.88 112 LEU A O 1
ATOM 874 N N . ASN A 1 113 ? 0.811 6.745 3.911 1.00 96.12 113 ASN A N 1
ATOM 875 C CA . ASN A 1 113 ? 1.363 6.856 2.564 1.00 96.12 113 ASN A CA 1
ATOM 876 C C . ASN A 1 113 ? 2.283 5.663 2.276 1.00 96.12 113 ASN A C 1
ATOM 878 O O . ASN A 1 113 ? 2.842 5.089 3.208 1.00 96.12 113 ASN A O 1
ATOM 882 N N . GLY A 1 114 ? 2.422 5.302 1.001 1.00 96.62 114 GLY A N 1
ATOM 883 C CA . GLY A 1 114 ? 3.351 4.261 0.565 1.00 96.62 114 GLY A CA 1
ATOM 884 C C . GLY A 1 114 ? 4.819 4.674 0.729 1.00 96.62 114 GLY A C 1
ATOM 885 O O . GLY A 1 114 ? 5.161 5.604 1.466 1.00 96.62 114 GLY A O 1
ATOM 886 N N . THR A 1 115 ? 5.708 3.971 0.029 1.00 96.25 115 THR A N 1
ATOM 887 C CA . THR A 1 115 ? 7.136 4.311 0.004 1.00 96.25 115 THR A CA 1
ATOM 888 C C . THR A 1 115 ? 7.392 5.763 -0.420 1.00 96.25 115 THR A C 1
ATOM 890 O O . THR A 1 115 ? 6.684 6.323 -1.256 1.00 96.25 115 THR A O 1
ATOM 893 N N . GLU A 1 116 ? 8.433 6.365 0.154 1.00 95.56 116 GLU A N 1
ATOM 894 C CA . GLU A 1 116 ? 8.943 7.691 -0.222 1.00 95.56 116 GLU A CA 1
ATOM 895 C C . GLU A 1 116 ? 10.169 7.593 -1.151 1.00 95.56 116 GLU A C 1
ATOM 897 O O . GLU A 1 116 ? 10.722 8.614 -1.571 1.00 95.56 116 GLU A O 1
ATOM 902 N N . ASP A 1 117 ? 10.601 6.371 -1.491 1.00 97.19 117 ASP A N 1
ATOM 903 C CA . ASP A 1 117 ? 11.682 6.137 -2.447 1.00 97.19 117 ASP A CA 1
ATOM 904 C C . ASP A 1 117 ? 11.243 6.574 -3.849 1.00 97.19 117 ASP A C 1
ATOM 906 O O . ASP A 1 117 ? 10.466 5.905 -4.533 1.00 97.19 117 ASP A O 1
ATOM 910 N N . ARG A 1 118 ? 11.782 7.711 -4.294 1.00 95.25 118 ARG A N 1
ATOM 911 C CA . ARG A 1 118 ? 11.459 8.310 -5.593 1.00 95.25 118 ARG A CA 1
ATOM 912 C C . ARG A 1 118 ? 11.832 7.424 -6.776 1.00 95.25 118 ARG A C 1
ATOM 914 O O . ARG A 1 118 ? 11.124 7.456 -7.776 1.00 95.25 118 ARG A O 1
ATOM 921 N N . ALA A 1 119 ? 12.921 6.661 -6.689 1.00 94.62 119 ALA A N 1
ATOM 922 C CA . ALA A 1 119 ? 13.312 5.758 -7.767 1.00 94.62 119 ALA A CA 1
ATOM 923 C C . ALA A 1 119 ? 12.341 4.574 -7.847 1.00 94.62 119 ALA A C 1
ATOM 925 O O . ALA A 1 119 ? 11.974 4.141 -8.940 1.00 94.62 119 ALA A O 1
ATOM 926 N N . TYR A 1 120 ? 11.879 4.091 -6.692 1.00 96.88 120 TYR A N 1
ATOM 927 C CA . TYR A 1 120 ? 10.849 3.062 -6.623 1.00 96.88 120 TYR A CA 1
ATOM 928 C C . TYR A 1 120 ? 9.520 3.559 -7.196 1.00 96.88 120 TYR A C 1
ATOM 930 O O . TYR A 1 120 ? 8.958 2.922 -8.086 1.00 96.88 120 TYR A O 1
ATOM 938 N N . LEU A 1 121 ? 9.053 4.730 -6.758 1.00 97.12 121 LEU A N 1
ATOM 939 C CA . LEU A 1 121 ? 7.821 5.336 -7.262 1.00 97.12 121 LEU A CA 1
ATOM 940 C C . LEU A 1 121 ? 7.888 5.579 -8.774 1.00 97.12 121 LEU A C 1
ATOM 942 O O . LEU A 1 121 ? 6.978 5.175 -9.495 1.00 97.12 121 LEU A O 1
ATOM 946 N N . ALA A 1 122 ? 8.991 6.144 -9.274 1.00 94.56 122 ALA A N 1
ATOM 947 C CA . ALA A 1 122 ? 9.190 6.349 -10.706 1.00 94.56 122 ALA A CA 1
ATOM 948 C C . ALA A 1 122 ? 9.097 5.033 -11.498 1.00 94.56 122 ALA A C 1
ATOM 950 O O . ALA A 1 122 ? 8.494 5.011 -12.568 1.00 94.56 122 ALA A O 1
ATOM 951 N N . SER A 1 123 ? 9.619 3.926 -10.954 1.00 94.88 123 SER A N 1
ATOM 952 C CA . SER A 1 123 ? 9.524 2.611 -11.602 1.00 94.88 123 SER A CA 1
ATOM 953 C C . SER A 1 123 ? 8.107 2.027 -11.635 1.00 94.88 123 SER A C 1
ATOM 955 O O . SER A 1 123 ? 7.813 1.235 -12.522 1.00 94.88 123 SER A O 1
ATOM 957 N N . MET A 1 124 ? 7.218 2.438 -10.724 1.00 96.62 124 MET A N 1
ATOM 958 C CA . MET A 1 124 ? 5.811 2.008 -10.703 1.00 96.62 124 MET A CA 1
ATOM 959 C C . MET A 1 124 ? 4.925 2.801 -11.671 1.00 96.62 124 MET A C 1
ATOM 961 O O . MET A 1 124 ? 3.847 2.337 -12.044 1.00 96.62 124 MET A O 1
ATOM 965 N N . ALA A 1 125 ? 5.346 4.006 -12.066 1.00 94.62 125 ALA A N 1
ATOM 966 C CA . ALA A 1 125 ? 4.521 4.919 -12.855 1.00 94.62 125 ALA A CA 1
ATOM 967 C C . ALA A 1 125 ? 4.030 4.323 -14.192 1.00 94.62 125 ALA A C 1
ATOM 969 O O . ALA A 1 125 ? 2.849 4.505 -14.497 1.00 94.62 125 ALA A O 1
ATOM 970 N N . PRO A 1 126 ? 4.856 3.588 -14.972 1.00 93.38 126 PRO A N 1
ATOM 971 C CA . PRO A 1 126 ? 4.388 2.944 -16.195 1.00 93.38 126 PRO A CA 1
ATOM 972 C C . PRO A 1 126 ? 3.247 1.954 -15.949 1.00 93.38 126 PRO A C 1
ATOM 974 O O . PRO A 1 126 ? 2.211 2.074 -16.589 1.00 93.38 126 PRO A O 1
ATOM 977 N N . ALA A 1 127 ? 3.376 1.063 -14.961 1.00 94.12 127 ALA A N 1
ATOM 978 C CA . ALA A 1 127 ? 2.359 0.048 -14.675 1.00 94.12 127 ALA A CA 1
ATOM 979 C C . ALA A 1 127 ? 1.004 0.667 -14.291 1.00 94.12 127 ALA A C 1
ATOM 981 O O . ALA A 1 127 ? -0.042 0.258 -14.788 1.00 94.12 127 ALA A O 1
ATOM 982 N N . LEU A 1 128 ? 1.019 1.711 -13.457 1.00 92.62 128 LEU A N 1
ATOM 983 C CA . LEU A 1 128 ? -0.202 2.422 -13.064 1.00 92.62 128 LEU A CA 1
ATOM 984 C C . LEU A 1 128 ? -0.863 3.157 -14.235 1.00 92.62 128 LEU A C 1
ATOM 986 O O . LEU A 1 128 ? -2.089 3.228 -14.300 1.00 92.62 128 LEU A O 1
ATOM 990 N N . ARG A 1 129 ? -0.062 3.727 -15.142 1.00 90.56 129 ARG A N 1
ATOM 991 C CA . ARG A 1 129 ? -0.557 4.461 -16.313 1.00 90.56 129 ARG A CA 1
ATOM 992 C C . ARG A 1 129 ? -1.126 3.521 -17.371 1.00 90.56 129 ARG A C 1
ATOM 994 O O . ARG A 1 129 ? -2.171 3.826 -17.939 1.00 90.56 129 ARG A O 1
ATOM 1001 N N . ASP A 1 130 ? -0.430 2.424 -17.643 1.00 91.31 130 ASP A N 1
ATOM 1002 C CA . ASP A 1 130 ? -0.798 1.475 -18.696 1.00 91.31 130 ASP A CA 1
ATOM 1003 C C . ASP A 1 130 ? -2.013 0.625 -18.265 1.00 91.31 130 ASP A C 1
ATOM 1005 O O . ASP A 1 130 ? -2.772 0.133 -19.101 1.00 91.31 130 ASP A O 1
ATOM 1009 N N . GLY A 1 131 ? -2.266 0.571 -16.954 1.00 90.06 131 GLY A N 1
ATOM 1010 C CA . GLY A 1 131 ? -3.465 0.017 -16.345 1.00 90.06 131 GLY A CA 1
ATOM 1011 C C . GLY A 1 131 ? -3.166 -1.264 -15.577 1.00 90.06 131 GLY A C 1
ATOM 1012 O O . GLY A 1 131 ? -2.384 -2.108 -16.003 1.00 90.06 131 GLY A O 1
ATOM 1013 N N . MET A 1 132 ? -3.830 -1.421 -14.434 1.00 93.31 132 MET A N 1
ATOM 1014 C CA . MET A 1 132 ? -3.703 -2.597 -13.573 1.00 93.31 132 MET A CA 1
ATOM 1015 C C . MET A 1 132 ? -5.073 -3.234 -13.338 1.00 93.31 132 MET A C 1
ATOM 1017 O O . MET A 1 132 ? -6.109 -2.569 -13.415 1.00 93.31 132 MET A O 1
ATOM 1021 N N . VAL A 1 133 ? -5.083 -4.529 -13.025 1.00 93.56 133 VAL A N 1
ATOM 1022 C CA . VAL A 1 133 ? -6.306 -5.260 -12.672 1.00 93.56 133 VAL A CA 1
ATOM 1023 C C . VAL A 1 133 ? -6.519 -5.196 -11.164 1.00 93.56 133 VAL A C 1
ATOM 1025 O O . VAL A 1 133 ? -5.687 -5.668 -10.392 1.00 93.56 133 VAL A O 1
ATOM 1028 N N . LEU A 1 134 ? -7.660 -4.649 -10.738 1.00 94.69 134 LEU A N 1
ATOM 1029 C CA . LEU A 1 134 ? -8.040 -4.640 -9.328 1.00 94.69 134 LEU A CA 1
ATOM 1030 C C . LEU A 1 134 ? -8.439 -6.051 -8.876 1.00 94.69 134 LEU A C 1
ATOM 1032 O O . LEU A 1 134 ? -9.398 -6.625 -9.394 1.00 94.69 134 LEU A O 1
ATOM 1036 N N . THR A 1 135 ? -7.724 -6.575 -7.883 1.00 94.38 135 THR A N 1
ATOM 1037 C CA . THR A 1 135 ? -7.935 -7.916 -7.328 1.00 94.38 135 THR A CA 1
ATOM 1038 C C . THR A 1 135 ? -8.274 -7.822 -5.844 1.00 94.38 135 THR A C 1
ATOM 1040 O O . THR A 1 135 ? -7.652 -7.066 -5.105 1.00 94.38 135 THR A O 1
ATOM 1043 N N . PHE A 1 136 ? -9.261 -8.604 -5.405 1.00 94.06 136 PHE A N 1
ATOM 1044 C CA . PHE A 1 136 ? -9.616 -8.760 -3.995 1.00 94.06 136 PHE A CA 1
ATOM 1045 C C . PHE A 1 136 ? -9.435 -10.216 -3.595 1.00 94.06 136 PHE A C 1
ATOM 1047 O O . PHE A 1 136 ? -9.921 -11.114 -4.285 1.00 94.06 136 PHE A O 1
ATOM 1054 N N . GLN A 1 137 ? -8.773 -10.445 -2.467 1.00 91.00 137 GLN A N 1
ATOM 1055 C CA . GLN A 1 137 ? -8.535 -11.779 -1.939 1.00 91.00 137 GLN A CA 1
ATOM 1056 C C . GLN A 1 137 ? -8.594 -11.781 -0.415 1.00 91.00 137 GLN A C 1
ATOM 1058 O O . GLN A 1 137 ? -8.240 -10.801 0.235 1.00 91.00 137 GLN A O 1
ATOM 1063 N N . VAL A 1 138 ? -9.050 -12.901 0.139 1.00 91.62 138 VAL A N 1
ATOM 1064 C CA . VAL A 1 138 ? -8.940 -13.219 1.563 1.00 91.62 138 VAL A CA 1
ATOM 1065 C C . VAL A 1 138 ? -8.135 -14.500 1.639 1.00 91.62 138 VAL A C 1
ATOM 1067 O O . VAL A 1 138 ? -8.560 -15.541 1.137 1.00 91.62 138 VAL A O 1
ATOM 1070 N N . TRP A 1 139 ? -6.951 -14.400 2.220 1.00 89.81 139 TRP A N 1
ATOM 1071 C CA . TRP A 1 139 ? -6.038 -15.513 2.402 1.00 89.81 139 TRP A CA 1
ATOM 1072 C C . TRP A 1 139 ? -5.265 -15.303 3.699 1.00 89.81 139 TRP A C 1
ATOM 1074 O O . TRP A 1 139 ? -5.228 -14.206 4.251 1.00 89.81 139 TRP A O 1
ATOM 1084 N N . GLY A 1 140 ? -4.690 -16.382 4.206 1.00 86.12 140 GLY A N 1
ATOM 1085 C CA . GLY A 1 140 ? -3.967 -16.374 5.463 1.00 86.12 140 GLY A CA 1
ATOM 1086 C C . GLY A 1 140 ? -3.354 -17.737 5.731 1.00 86.12 140 GLY A C 1
ATOM 1087 O O . GLY A 1 140 ? -3.467 -18.671 4.931 1.00 86.12 140 GLY A O 1
ATOM 1088 N N . GLY A 1 141 ? -2.688 -17.854 6.869 1.00 83.50 141 GLY A N 1
ATOM 1089 C CA . GLY A 1 141 ? -2.043 -19.084 7.295 1.00 83.50 141 GLY A CA 1
ATOM 1090 C C . GLY A 1 141 ? -1.845 -19.088 8.799 1.00 83.50 141 GLY A C 1
ATOM 1091 O O . GLY A 1 141 ? -2.477 -18.333 9.526 1.00 83.50 141 GLY A O 1
ATOM 1092 N N . SER A 1 142 ? -0.937 -19.931 9.285 1.00 86.25 142 SER A N 1
ATOM 1093 C CA . SER A 1 142 ? -0.516 -19.811 10.678 1.00 86.25 142 SER A CA 1
ATOM 1094 C C . SER A 1 142 ? 0.107 -18.435 10.927 1.00 86.25 142 SER A C 1
ATOM 1096 O O . SER A 1 142 ? 0.692 -17.839 10.021 1.00 86.25 142 SER A O 1
ATOM 1098 N N . TRP A 1 143 ? 0.068 -17.976 12.180 1.00 83.94 143 TRP A N 1
ATOM 1099 C CA . TRP A 1 143 ? 0.717 -16.725 12.586 1.00 83.94 143 TRP A CA 1
ATOM 1100 C C . TRP A 1 143 ? 2.164 -16.613 12.081 1.00 83.94 143 TRP A C 1
ATOM 1102 O O . TRP A 1 143 ? 2.585 -15.568 11.603 1.00 83.94 143 TRP A O 1
ATOM 1112 N N . LEU A 1 144 ? 2.926 -17.713 12.108 1.00 86.50 144 LEU A N 1
ATOM 1113 C CA . LEU A 1 144 ? 4.303 -17.715 11.616 1.00 86.50 144 LEU A CA 1
ATOM 1114 C C . LEU A 1 144 ? 4.395 -17.333 10.130 1.00 86.50 144 LEU A C 1
ATOM 1116 O O . LEU A 1 144 ? 5.308 -16.603 9.750 1.00 86.50 144 LEU A O 1
ATOM 1120 N N . LEU A 1 145 ? 3.451 -17.796 9.305 1.00 89.69 145 LEU A N 1
ATOM 1121 C CA . LEU A 1 145 ? 3.409 -17.486 7.877 1.00 89.69 145 LEU A CA 1
ATOM 1122 C C . LEU A 1 145 ? 3.004 -16.032 7.615 1.00 89.69 145 LEU A C 1
ATOM 1124 O O . LEU A 1 145 ? 3.508 -15.461 6.656 1.00 89.69 145 LEU A O 1
ATOM 1128 N N . MET A 1 146 ? 2.158 -15.435 8.463 1.00 91.44 146 MET A N 1
ATOM 1129 C CA . MET A 1 146 ? 1.682 -14.043 8.344 1.00 91.44 146 MET A CA 1
ATOM 1130 C C . MET A 1 146 ? 2.458 -13.038 9.215 1.00 91.44 146 MET A C 1
ATOM 1132 O O . MET A 1 146 ? 2.150 -11.850 9.228 1.00 91.44 146 MET A O 1
ATOM 1136 N N . SER A 1 147 ? 3.520 -13.481 9.893 1.00 92.25 147 SER A N 1
ATOM 1137 C CA . SER A 1 147 ? 4.312 -12.637 10.799 1.00 92.25 147 SER A CA 1
ATOM 1138 C C . SER A 1 147 ? 4.984 -11.439 10.117 1.00 92.25 147 SER A C 1
ATOM 1140 O O . SER A 1 147 ? 5.247 -10.432 10.770 1.00 92.25 147 SER A O 1
ATOM 1142 N N . TRP A 1 148 ? 5.225 -11.502 8.804 1.00 92.69 148 TRP A N 1
ATOM 1143 C CA . TRP A 1 148 ? 5.715 -10.360 8.025 1.00 92.69 148 TRP A CA 1
ATOM 1144 C C . TRP A 1 148 ? 4.710 -9.199 7.983 1.00 92.69 148 TRP A C 1
ATOM 1146 O O . TRP A 1 148 ? 5.123 -8.060 7.788 1.00 92.69 148 TRP A O 1
ATOM 1156 N N . LEU A 1 149 ? 3.417 -9.476 8.186 1.00 93.62 149 LEU A N 1
ATOM 1157 C CA . LEU A 1 149 ? 2.341 -8.490 8.187 1.00 93.62 149 LEU A CA 1
ATOM 1158 C C . LEU A 1 149 ? 2.048 -7.984 9.606 1.00 93.62 149 LEU A C 1
ATOM 1160 O O . LEU A 1 149 ? 2.009 -6.774 9.839 1.00 93.62 149 LEU A O 1
ATOM 1164 N N . ASP A 1 150 ? 1.845 -8.893 10.565 1.00 91.69 150 ASP A N 1
ATOM 1165 C CA . ASP A 1 150 ? 1.214 -8.562 11.851 1.00 91.69 150 ASP A CA 1
ATOM 1166 C C . ASP A 1 150 ? 2.081 -8.756 13.104 1.00 91.69 150 ASP A C 1
ATOM 1168 O O . ASP A 1 150 ? 1.624 -8.433 14.206 1.00 91.69 150 ASP A O 1
ATOM 1172 N N . ALA A 1 151 ? 3.347 -9.174 12.980 1.00 91.94 151 ALA A N 1
ATOM 1173 C CA . ALA A 1 151 ? 4.207 -9.383 14.153 1.00 91.94 151 ALA A CA 1
ATOM 1174 C C . ALA A 1 151 ? 4.508 -8.094 14.937 1.00 91.94 151 ALA A C 1
ATOM 1176 O O . ALA A 1 151 ? 4.843 -8.153 16.123 1.00 91.94 151 ALA A O 1
ATOM 1177 N N . TRP A 1 152 ? 4.393 -6.929 14.291 1.00 92.06 152 TRP A N 1
ATOM 1178 C CA . TRP A 1 152 ? 4.523 -5.616 14.934 1.00 92.06 152 TRP A CA 1
ATOM 1179 C C . TRP A 1 152 ? 3.223 -5.106 15.547 1.00 92.06 152 TRP A C 1
ATOM 1181 O O . TRP A 1 152 ? 3.235 -4.087 16.239 1.00 92.06 152 TRP A O 1
ATOM 1191 N N . SER A 1 153 ? 2.104 -5.775 15.280 1.00 89.12 153 SER A N 1
ATOM 1192 C CA . SER A 1 153 ? 0.809 -5.359 15.790 1.00 89.12 153 SER A CA 1
ATOM 1193 C C . SER A 1 153 ? 0.731 -5.497 17.312 1.00 89.12 153 SER A C 1
ATOM 1195 O O . SER A 1 153 ? 1.565 -6.112 17.982 1.00 89.12 153 SER A O 1
ATOM 1197 N N . PHE A 1 154 ? -0.308 -4.899 17.888 1.00 78.50 154 PHE A N 1
ATOM 1198 C CA . PHE A 1 154 ? -0.571 -4.996 19.325 1.00 78.50 154 PHE A CA 1
ATOM 1199 C C . PHE A 1 154 ? -1.038 -6.392 19.747 1.00 78.50 154 PHE A C 1
ATOM 1201 O O . PHE A 1 154 ? -1.064 -6.688 20.941 1.00 78.50 154 PHE A O 1
ATOM 1208 N N . CYS A 1 155 ? -1.406 -7.239 18.787 1.00 78.81 155 CYS A N 1
ATOM 1209 C CA . CYS A 1 155 ? -1.736 -8.626 19.031 1.00 78.81 155 CYS A CA 1
ATOM 1210 C C . CYS A 1 155 ? -0.485 -9.488 18.800 1.00 78.81 155 CYS A C 1
ATOM 1212 O O . CYS A 1 155 ? 0.114 -9.470 17.729 1.00 78.81 155 CYS A O 1
ATOM 1214 N N . ARG A 1 156 ? -0.039 -10.204 19.841 1.00 72.25 156 ARG A N 1
ATOM 1215 C CA . ARG A 1 156 ? 1.161 -11.054 19.787 1.00 72.25 156 ARG A CA 1
ATOM 1216 C C . ARG A 1 156 ? 0.758 -12.525 19.694 1.00 72.25 156 ARG A C 1
ATOM 1218 O O . ARG A 1 156 ? 0.153 -13.041 20.632 1.00 72.25 156 ARG A O 1
ATOM 1225 N N . GLY A 1 157 ? 1.169 -13.202 18.622 1.00 74.56 157 GLY A N 1
ATOM 1226 C CA . GLY A 1 157 ? 0.851 -14.611 18.363 1.00 74.56 157 GLY A CA 1
ATOM 1227 C C . GLY A 1 157 ? -0.416 -14.783 17.523 1.00 74.56 157 GLY A C 1
ATOM 1228 O O . GLY A 1 157 ? -0.840 -13.853 16.851 1.00 74.56 157 GLY A O 1
ATOM 1229 N N . ALA A 1 158 ? -1.018 -15.974 17.556 1.00 73.75 158 ALA A N 1
ATOM 1230 C CA . ALA A 1 158 ? -2.249 -16.246 16.813 1.00 73.75 158 ALA A CA 1
ATOM 1231 C C . 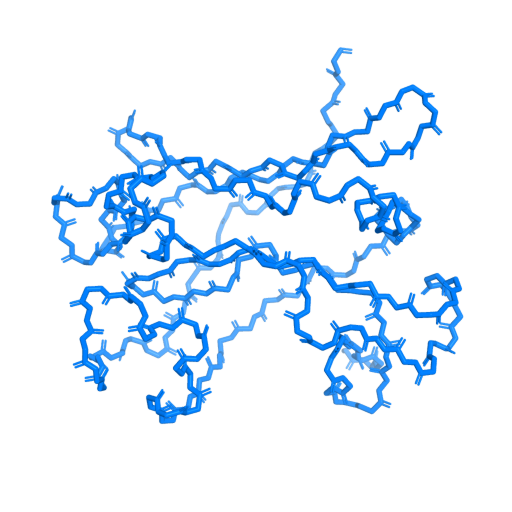ALA A 1 158 ? -3.415 -15.407 17.368 1.00 73.75 158 ALA A C 1
ATOM 1233 O O . ALA A 1 158 ? -3.949 -15.700 18.440 1.00 73.75 158 ALA A O 1
ATOM 1234 N N . CYS A 1 159 ? -3.778 -14.351 16.645 1.00 70.75 159 CYS A N 1
ATOM 1235 C CA . CYS A 1 159 ? -4.936 -13.516 16.938 1.00 70.75 159 CYS A CA 1
ATOM 1236 C C . CYS A 1 159 ? -6.224 -14.256 16.549 1.00 70.75 159 CYS A C 1
ATOM 1238 O O . CYS A 1 159 ? -6.193 -15.093 15.649 1.00 70.75 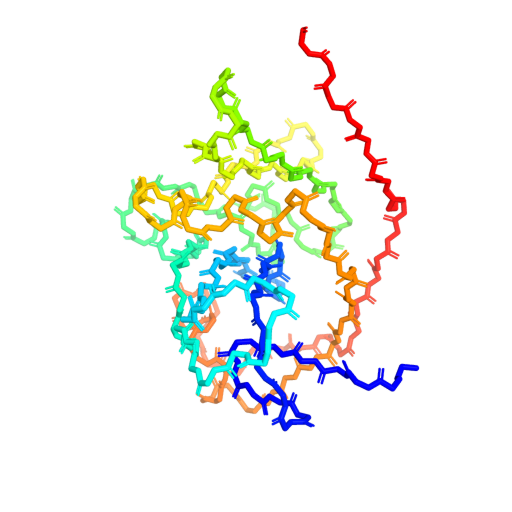159 CYS A O 1
ATOM 1240 N N . PRO A 1 160 ? -7.366 -14.005 17.208 1.00 65.69 160 PRO A N 1
ATOM 1241 C CA . PRO A 1 160 ? -8.646 -14.528 16.745 1.00 65.69 160 PRO A CA 1
ATOM 1242 C C . PRO A 1 160 ? -8.971 -13.934 15.370 1.00 65.69 160 PRO A C 1
ATOM 1244 O O . PRO A 1 160 ? -9.056 -12.717 15.237 1.00 65.69 160 PRO A O 1
ATOM 1247 N N . GLU A 1 161 ? -9.146 -14.779 14.359 1.00 65.31 161 GLU A N 1
ATOM 1248 C CA . GLU A 1 161 ? -9.384 -14.334 12.984 1.00 65.31 161 GLU A CA 1
ATOM 1249 C C . GLU A 1 161 ? -10.861 -14.487 12.608 1.00 65.31 161 GLU A C 1
ATOM 1251 O O . GLU A 1 161 ? -11.448 -15.568 12.724 1.00 65.31 161 GLU A O 1
ATOM 1256 N N . SER A 1 162 ? -11.462 -13.405 12.115 1.00 63.66 162 SER A N 1
ATOM 1257 C CA . SER A 1 162 ? -12.611 -13.496 11.223 1.00 63.66 162 SER A CA 1
ATOM 1258 C C . SER A 1 162 ? -12.096 -13.895 9.831 1.00 63.66 162 SER A C 1
ATOM 1260 O O . SER A 1 162 ? -11.178 -13.287 9.291 1.00 63.66 162 SER A O 1
ATOM 1262 N N . SER A 1 163 ? -12.646 -14.960 9.241 1.00 76.38 163 SER A N 1
ATOM 1263 C CA . SER A 1 163 ? -12.162 -15.520 7.965 1.00 76.38 163 SER A CA 1
ATOM 1264 C C . SER A 1 163 ? -12.801 -14.886 6.723 1.00 76.38 163 SER A C 1
ATOM 1266 O O . SER A 1 163 ? -12.797 -15.478 5.643 1.00 76.38 163 SER A O 1
ATOM 1268 N N . TYR A 1 164 ? -13.397 -13.700 6.863 1.00 88.25 164 TYR A N 1
ATOM 1269 C CA . TYR A 1 164 ? -14.066 -13.006 5.770 1.00 88.25 164 TYR A CA 1
ATOM 1270 C C . TYR A 1 164 ? -13.779 -11.506 5.805 1.00 88.25 164 TYR A C 1
ATOM 1272 O O . TYR A 1 164 ? -13.621 -10.910 6.866 1.00 88.25 164 TYR A O 1
ATOM 1280 N N . ALA A 1 165 ? -13.781 -10.889 4.627 1.00 91.31 165 ALA A N 1
ATOM 1281 C CA . ALA A 1 165 ? -13.715 -9.445 4.452 1.00 91.31 165 ALA A CA 1
ATOM 1282 C C . ALA A 1 165 ? -14.830 -9.000 3.503 1.00 91.31 165 ALA A C 1
ATOM 1284 O O . ALA A 1 165 ? -15.223 -9.738 2.597 1.00 91.31 165 ALA A O 1
ATOM 1285 N N . VAL A 1 166 ? -15.344 -7.787 3.709 1.00 94.88 166 VAL A N 1
ATOM 1286 C CA . VAL A 1 166 ? -16.350 -7.180 2.832 1.00 94.88 166 VAL A CA 1
ATOM 1287 C C . VAL A 1 166 ? -15.764 -5.917 2.222 1.00 94.88 166 VAL A C 1
ATOM 1289 O O . VAL A 1 166 ? -15.487 -4.948 2.925 1.00 94.88 166 VAL A O 1
ATOM 1292 N N . PHE A 1 167 ? -15.628 -5.922 0.899 1.00 95.25 167 PHE A N 1
ATOM 1293 C CA . PHE A 1 167 ? -15.276 -4.746 0.112 1.00 95.25 167 PHE A CA 1
ATOM 1294 C C . PHE A 1 16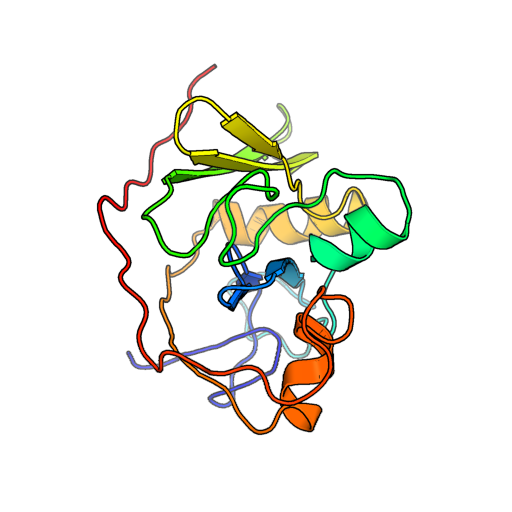7 ? -16.555 -4.182 -0.506 1.00 95.25 167 PHE A C 1
ATOM 1296 O O . PHE A 1 167 ? -17.325 -4.909 -1.132 1.00 95.25 167 PHE A O 1
ATOM 1303 N N . SER A 1 168 ? -16.818 -2.896 -0.293 1.00 96.88 168 SER A N 1
ATOM 1304 C CA . SER A 1 168 ? -18.041 -2.231 -0.751 1.00 96.88 168 SER A CA 1
ATOM 1305 C C . SER A 1 168 ? -17.756 -0.787 -1.152 1.00 96.88 168 SER A C 1
ATOM 1307 O O . SER A 1 168 ? -16.698 -0.246 -0.830 1.00 96.88 168 SER A O 1
ATOM 1309 N N . ASP A 1 169 ? -18.683 -0.187 -1.902 1.00 96.19 169 ASP A N 1
ATOM 1310 C CA . ASP A 1 169 ? -18.604 1.200 -2.379 1.00 96.19 169 ASP A CA 1
ATOM 1311 C C . ASP A 1 169 ? -17.291 1.537 -3.108 1.00 96.19 169 ASP A C 1
ATOM 1313 O O . ASP A 1 169 ? -16.741 2.641 -2.975 1.00 96.19 169 ASP A O 1
ATOM 1317 N N . VAL A 1 170 ? -16.786 0.564 -3.873 1.00 96.31 170 VAL A N 1
ATOM 1318 C CA . VAL A 1 170 ? -15.564 0.684 -4.670 1.00 96.31 170 VAL A CA 1
ATOM 1319 C C . VAL A 1 170 ? -15.818 1.645 -5.826 1.00 96.31 170 VAL A C 1
ATOM 1321 O O . VAL A 1 170 ? -16.720 1.441 -6.636 1.00 96.31 170 VAL A O 1
ATOM 1324 N N . ALA A 1 171 ? -14.999 2.689 -5.906 1.00 95.06 171 ALA A N 1
ATOM 1325 C CA . ALA A 1 171 ? -15.039 3.672 -6.977 1.00 95.06 171 ALA A CA 1
ATOM 1326 C C . ALA A 1 171 ? -13.613 4.039 -7.388 1.00 95.06 171 ALA A C 1
ATOM 1328 O O . ALA A 1 171 ? -12.754 4.247 -6.531 1.00 95.06 171 ALA A O 1
ATOM 1329 N N . ILE A 1 172 ? -13.387 4.150 -8.696 1.00 92.50 172 ILE A N 1
ATOM 1330 C CA . ILE A 1 172 ? -12.133 4.620 -9.285 1.00 92.50 172 ILE A CA 1
ATOM 1331 C C . ILE A 1 172 ? -12.462 5.903 -10.036 1.00 92.50 172 ILE A C 1
ATOM 1333 O O . ILE A 1 172 ? -13.311 5.898 -10.922 1.00 92.50 172 ILE A O 1
ATOM 1337 N N . ASN A 1 173 ? -11.802 6.995 -9.662 1.00 89.12 173 ASN A N 1
ATOM 1338 C CA . ASN A 1 173 ? -12.028 8.311 -10.245 1.00 89.12 173 ASN A CA 1
ATOM 1339 C C . ASN A 1 173 ? -10.691 8.957 -10.601 1.00 89.12 173 ASN A C 1
ATOM 1341 O O . ASN A 1 173 ? -9.704 8.797 -9.881 1.00 89.12 173 ASN A O 1
ATOM 1345 N N . THR A 1 174 ? -10.678 9.750 -11.667 1.00 79.88 174 THR A N 1
ATOM 1346 C CA . THR A 1 174 ? -9.575 10.671 -11.942 1.00 79.88 174 THR A CA 1
ATOM 1347 C C . THR A 1 174 ? -9.748 11.914 -11.077 1.00 79.88 174 THR A C 1
ATOM 1349 O O . THR A 1 174 ? -10.805 12.542 -11.089 1.00 79.88 174 THR A O 1
ATOM 1352 N N . ILE A 1 175 ? -8.711 12.283 -10.328 1.00 68.44 175 ILE A N 1
ATOM 1353 C CA . ILE A 1 175 ? -8.685 13.547 -9.591 1.00 68.44 175 ILE A CA 1
ATOM 1354 C C . ILE A 1 175 ? -8.093 14.594 -10.535 1.00 68.44 175 ILE A C 1
ATOM 1356 O O . ILE A 1 175 ? -6.887 14.610 -10.764 1.00 68.44 175 ILE A O 1
ATOM 1360 N N . THR A 1 176 ? -8.932 15.445 -11.121 1.00 56.19 176 THR A N 1
ATOM 1361 C CA . THR A 1 176 ? -8.466 16.668 -11.790 1.00 56.19 176 THR A CA 1
ATOM 1362 C C . THR A 1 176 ? -8.258 17.740 -10.727 1.00 56.19 176 THR A C 1
ATOM 1364 O O . THR A 1 176 ? -9.228 18.155 -10.089 1.00 56.19 176 THR A O 1
ATOM 1367 N N . GLY A 1 177 ? -6.999 18.119 -10.502 1.00 49.19 177 GLY A N 1
ATOM 1368 C CA . GLY A 1 177 ? -6.630 19.313 -9.737 1.00 49.19 177 GLY A CA 1
ATOM 1369 C C . GLY A 1 177 ? -6.760 20.580 -10.566 1.00 49.19 177 GLY A C 1
ATOM 1370 O O . GLY A 1 177 ? -6.614 20.480 -11.805 1.00 49.19 177 GLY A O 1
#

Sequence (177 aa):
GNYYCDANRVGGEWCYEMDSFEGNEHVMQVTAHRCEGAPDEHNVRCDKAGAFRNSALEHLLGRGPKALCPADDCVVDTRKPFRMTQSFVMDAGGNLVRIENQVLQNGRTLRLNGTEDRAYLASMAPALRDGMVLTFQVWGGSWLLMSWLDAWSFCRGACPESSYAVFSDVAINTITG

Organism: NCBI:txid156173

Radius of gyration: 16.5 Å; chains: 1; bounding box: 32×39×42 Å

Foldseek 3Di:
DPDDEDQVCVVNFHAWDWCCWDDFQFKTKTFGKFFPDFRPDRTPHIDPLGQMFIQLVCVVVVNFASDGHCDPRHLHNSVDDKDKDWDQDADPVQFGQWTWIWIDDPNRIDTTTTDRPRVSRRRCRRVVVVHDDDDDDQDDDACVVCCSHDCSTPDHGDDDGDRDDDDDPDDDDDDDD

Secondary structure (DSSP, 8-state):
--S-EETT-TTSEE--EEEEEEEETTEEEEEEE-BSS-TTS--S-B-SS-EEEEHHHHHHTTSS---EESSTTSSEETTS--EEEEEEEE-TTS-EEEEEEEEEETTEEEE------HHHHHHHHHHHHH------------HHHHHHHHTTSSS-SSPPPP------S--------

pLDDT: mean 91.31, std 8.5, range [49.19, 98.38]

InterPro domains:
  IPR001722 Glycoside hydrolase, family 7 [PR00734] (12-35)
  IPR001722 Glycoside hydrolase, family 7 [PR00734] (132-151)
  IPR013320 Concanavalin A-like lectin/glucanase domain superfamily [SSF49899] (1-167)
  IPR037019 Glycoside hydrolase family 7, catalytic domain superfamily [G3DSA:2.70.100.10] (1-175)